Protein AF-A0A4R1R3T7-F1 (afdb_monomer)

Solvent-accessible surface area (backbone atoms only — not comparable to full-atom values): 6713 Å² total; per-residue (Å²): 104,64,42,63,56,59,53,48,50,37,44,77,70,65,76,40,54,72,67,56,51,52,30,54,52,48,42,52,50,51,37,44,76,71,74,40,83,74,26,38,88,67,32,43,65,47,55,54,49,53,54,51,51,51,49,28,68,74,74,66,57,84,78,83,69,80,55,69,66,59,54,50,52,46,70,69,38,93,48,33,67,58,26,52,52,52,49,53,53,38,66,74,67,35,85,72,78,73,53,76,58,53,42,53,56,50,42,50,38,42,31,52,38,64,72,72,106

Sequence (117 aa):
MDIMERINIMKDYDLIDQIIYNDLAAIIDVFKESGILLNEENAGIMITHIASAFIRNKTKEKIESLDREIIKDMQNDPMFDEACRIFCMIKSRIQNHFNEIEREFALVHICTVLNNM

Organism: NCBI:txid1469948

pLDDT: mean 95.37, std 4.3, range [66.19, 98.56]

Radius of gyration: 13.58 Å; Cα contacts (8 Å, |Δi|>4): 106; chains: 1; bounding box: 33×28×37 Å

Nearest PDB structures (foldseek):
  3nuf-assembly3_B  TM=6.982E-01  e=3.215E-01  Lacticaseibacillus paracasei ATCC 334
  3rio-assembly1_A  TM=6.510E-01  e=2.596E-01  Bacillus subtilis
  1h99-assembly1_A-2  TM=5.726E-01  e=6.442E-01  Bacillus subtilis
  4nwp-assembly1_A  TM=3.586E-01  e=3.967E+00  Pyrococcus horikoshii OT3

Foldseek 3Di:
DALLVVLVVCVVVVVADPQLSQLLVQLQVLCVVVVHHDHCVLCVVLSVLSRVQQVCVVVVDDDDADDPVLLVVLCPQPCLVVLVVSVVSSCVRGPGDGDPRSSSVNSSSSSSSVVVD

InterPro domains:
  IPR036634 PRD domain superfamily [SSF63520] (25-112)

Structure (mmCIF, N/CA/C/O backbone):
data_AF-A0A4R1R3T7-F1
#
_entry.id   AF-A0A4R1R3T7-F1
#
loop_
_atom_site.group_PDB
_atom_site.id
_atom_site.type_symbol
_atom_site.label_atom_id
_atom_site.label_alt_id
_atom_site.label_comp_id
_atom_site.label_asym_id
_atom_site.label_entity_id
_atom_site.label_seq_id
_atom_site.pdbx_PDB_ins_code
_atom_site.Cartn_x
_atom_site.Cartn_y
_atom_site.Cartn_z
_atom_site.occupancy
_atom_site.B_iso_or_equiv
_atom_site.auth_seq_id
_atom_site.auth_comp_id
_atom_site.auth_asym_id
_atom_site.auth_atom_id
_atom_site.pdbx_PDB_model_num
ATOM 1 N N . MET A 1 1 ? -16.440 3.396 -10.324 1.00 75.25 1 MET A N 1
ATOM 2 C CA . MET A 1 1 ? -15.512 2.712 -11.247 1.00 75.25 1 MET A CA 1
ATOM 3 C C . MET A 1 1 ? -14.812 1.619 -10.464 1.00 75.25 1 MET A C 1
ATOM 5 O O . MET A 1 1 ? -14.557 1.829 -9.277 1.00 75.25 1 MET A O 1
ATOM 9 N N . ASP A 1 2 ? -14.601 0.458 -11.078 1.00 89.00 2 ASP A N 1
ATOM 10 C CA . ASP A 1 2 ? -13.888 -0.648 -10.437 1.00 89.00 2 ASP A CA 1
ATOM 11 C C . ASP A 1 2 ? -12.421 -0.244 -10.234 1.00 89.00 2 ASP A C 1
ATOM 13 O O . ASP A 1 2 ? -11.774 0.247 -11.157 1.00 89.00 2 ASP A O 1
ATOM 17 N N . ILE A 1 3 ? -11.893 -0.436 -9.028 1.00 94.88 3 ILE A N 1
ATOM 18 C CA . ILE A 1 3 ? -10.496 -0.120 -8.720 1.00 94.88 3 ILE A CA 1
ATOM 19 C C . ILE A 1 3 ? -9.520 -0.993 -9.530 1.00 94.88 3 ILE A C 1
ATOM 21 O O . ILE A 1 3 ? -8.401 -0.567 -9.822 1.00 94.88 3 ILE A O 1
ATOM 25 N N . MET A 1 4 ? -9.948 -2.184 -9.967 1.00 96.50 4 MET A N 1
ATOM 26 C CA . MET A 1 4 ? -9.154 -3.034 -10.857 1.00 96.50 4 MET A CA 1
ATOM 27 C C . MET A 1 4 ? -8.928 -2.400 -12.229 1.00 96.50 4 MET A C 1
ATOM 29 O O . MET A 1 4 ? -7.889 -2.640 -12.838 1.00 96.50 4 MET A O 1
ATOM 33 N N . GLU A 1 5 ? -9.844 -1.554 -12.707 1.00 95.69 5 GLU A N 1
ATOM 34 C CA . GLU A 1 5 ? -9.684 -0.848 -13.982 1.00 95.69 5 GLU A CA 1
ATOM 35 C C . GLU A 1 5 ? -8.450 0.064 -13.952 1.00 95.69 5 GLU A C 1
ATOM 37 O O . GLU A 1 5 ? -7.632 0.035 -14.869 1.00 95.69 5 GLU A O 1
ATOM 42 N N . ARG A 1 6 ? -8.234 0.779 -12.841 1.00 94.94 6 ARG A N 1
ATOM 43 C CA . ARG A 1 6 ? -7.028 1.591 -12.615 1.00 94.94 6 ARG A CA 1
ATOM 44 C C . ARG A 1 6 ? -5.751 0.751 -12.647 1.00 94.94 6 ARG A C 1
ATOM 46 O O . ARG A 1 6 ? -4.760 1.168 -13.244 1.00 94.94 6 ARG A O 1
ATOM 53 N N . ILE A 1 7 ? -5.758 -0.417 -12.008 1.00 97.69 7 ILE A N 1
ATOM 54 C CA . ILE A 1 7 ? -4.588 -1.307 -11.974 1.00 97.69 7 ILE A CA 1
ATOM 55 C C . ILE A 1 7 ? -4.297 -1.872 -13.368 1.00 97.69 7 ILE A C 1
ATOM 57 O O . ILE A 1 7 ? -3.138 -1.889 -13.784 1.00 97.69 7 ILE A O 1
ATOM 61 N N . ASN A 1 8 ? -5.335 -2.270 -14.107 1.00 97.62 8 ASN A N 1
ATOM 62 C CA . ASN A 1 8 ? -5.206 -2.740 -15.484 1.00 97.62 8 ASN A CA 1
ATOM 63 C C . ASN A 1 8 ? -4.625 -1.642 -16.384 1.00 97.62 8 ASN A C 1
ATOM 65 O O . ASN A 1 8 ? -3.648 -1.899 -17.074 1.00 97.62 8 ASN A O 1
ATOM 69 N N . ILE A 1 9 ? -5.111 -0.399 -16.281 1.00 96.81 9 ILE A N 1
ATOM 70 C CA . ILE A 1 9 ? -4.540 0.746 -17.008 1.00 96.81 9 ILE A CA 1
ATOM 71 C C . ILE A 1 9 ? -3.049 0.906 -16.682 1.00 96.81 9 ILE A C 1
ATOM 7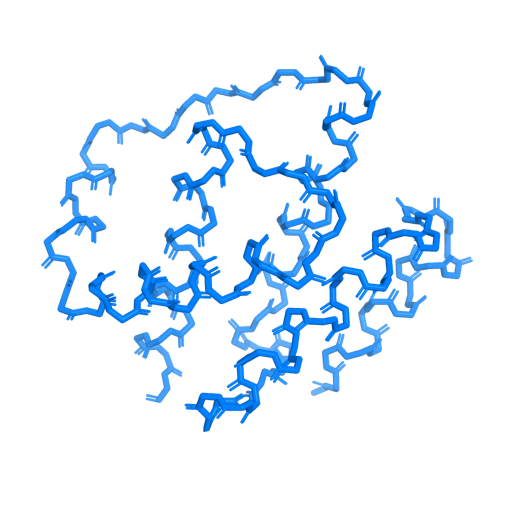3 O O . ILE A 1 9 ? -2.225 0.970 -17.589 1.00 96.81 9 ILE A O 1
ATOM 77 N N . MET A 1 10 ? -2.659 0.922 -15.402 1.00 97.12 10 MET A N 1
ATOM 78 C CA . MET A 1 10 ? -1.237 1.033 -15.044 1.00 97.12 10 MET A CA 1
ATOM 79 C C . MET A 1 10 ? -0.394 -0.098 -15.650 1.00 97.12 10 MET A C 1
ATOM 81 O O . MET A 1 10 ? 0.758 0.130 -16.020 1.00 97.12 10 MET A O 1
ATOM 85 N N . LYS A 1 11 ? -0.950 -1.310 -15.757 1.00 97.81 11 LYS A N 1
ATOM 86 C CA . LYS A 1 11 ? -0.263 -2.463 -16.341 1.00 97.81 11 LYS A CA 1
ATOM 87 C C . LYS A 1 11 ? -0.171 -2.392 -17.864 1.00 97.81 11 LYS A C 1
ATOM 89 O O . LYS A 1 11 ? 0.891 -2.700 -18.399 1.00 97.81 11 LYS A O 1
ATOM 94 N N . ASP A 1 12 ? -1.244 -1.981 -18.529 1.00 97.75 12 ASP A N 1
ATOM 95 C CA . ASP A 1 12 ? -1.347 -1.885 -19.989 1.00 97.75 12 ASP A CA 1
ATOM 96 C C . ASP A 1 12 ? -0.430 -0.797 -20.561 1.00 97.75 12 ASP A C 1
ATOM 98 O O . ASP A 1 12 ? 0.087 -0.934 -21.667 1.00 97.75 12 ASP A O 1
ATOM 102 N N . TYR A 1 13 ? -0.189 0.267 -19.790 1.00 97.12 13 TYR A N 1
ATOM 103 C CA . TYR A 1 13 ? 0.762 1.331 -20.128 1.00 97.12 13 TYR A CA 1
ATOM 104 C C . TYR A 1 13 ? 2.187 1.073 -19.605 1.00 97.12 13 TYR A C 1
ATOM 106 O O . TYR A 1 13 ? 3.003 1.994 -19.594 1.00 97.12 13 TYR A O 1
ATOM 114 N N . ASP A 1 14 ? 2.488 -0.148 -19.144 1.00 95.81 14 ASP A N 1
ATOM 115 C CA . ASP A 1 14 ? 3.792 -0.556 -18.598 1.00 95.81 14 ASP A CA 1
ATOM 116 C C . ASP A 1 14 ? 4.321 0.342 -17.457 1.00 95.81 14 ASP A C 1
ATOM 118 O O . ASP A 1 14 ? 5.522 0.394 -17.185 1.00 95.81 14 ASP A O 1
ATOM 122 N N . LEU A 1 15 ? 3.424 1.028 -16.734 1.00 96.19 15 LEU A N 1
ATOM 123 C CA . LEU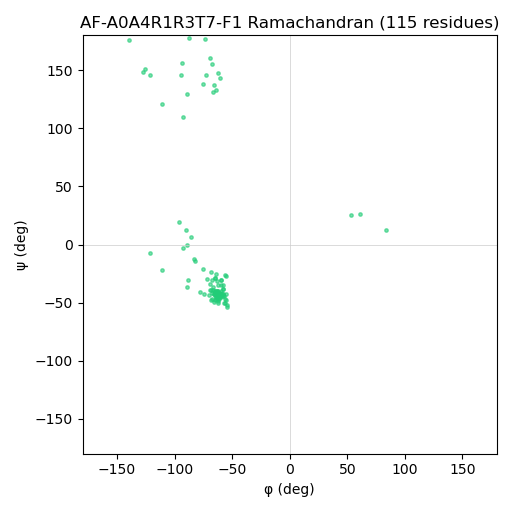 A 1 15 ? 3.780 1.818 -15.549 1.00 96.19 15 LEU A CA 1
ATOM 124 C C . LEU A 1 15 ? 4.133 0.912 -14.366 1.00 96.19 15 LEU A C 1
ATOM 126 O O . LEU A 1 15 ? 4.930 1.285 -13.506 1.00 96.19 15 LEU A O 1
ATOM 130 N N . ILE A 1 16 ? 3.537 -0.281 -14.323 1.00 97.69 16 ILE A N 1
ATOM 131 C CA . ILE A 1 16 ? 3.806 -1.311 -13.322 1.00 97.69 16 ILE A CA 1
ATOM 132 C C . ILE A 1 16 ? 4.131 -2.649 -13.988 1.00 97.69 16 ILE A C 1
ATOM 134 O O . ILE A 1 16 ? 3.610 -2.998 -15.050 1.00 97.69 16 ILE A O 1
ATOM 138 N N . ASP A 1 17 ? 4.976 -3.445 -13.337 1.00 97.25 17 ASP A N 1
ATOM 139 C CA . ASP A 1 17 ? 5.242 -4.815 -13.769 1.00 97.25 17 ASP A CA 1
ATOM 140 C C . ASP A 1 17 ? 4.250 -5.821 -13.166 1.00 97.25 17 ASP A C 1
ATOM 142 O O . ASP A 1 17 ? 3.369 -5.476 -12.377 1.00 97.25 17 ASP A O 1
ATOM 146 N N . GLN A 1 18 ? 4.391 -7.094 -13.547 1.00 97.75 18 GLN A N 1
ATOM 147 C CA . GLN A 1 18 ? 3.482 -8.147 -13.093 1.00 97.75 18 GLN A CA 1
ATOM 148 C C . GLN A 1 18 ? 3.525 -8.362 -11.573 1.00 97.75 18 GLN A C 1
ATOM 150 O O . GLN A 1 18 ? 2.514 -8.726 -10.981 1.00 97.75 18 GLN A O 1
ATOM 155 N N . ILE A 1 19 ? 4.676 -8.133 -10.934 1.00 97.94 19 ILE A N 1
ATOM 156 C CA . ILE A 1 19 ? 4.811 -8.288 -9.481 1.00 97.94 19 ILE A CA 1
ATOM 157 C C . ILE A 1 19 ? 3.989 -7.206 -8.778 1.00 97.94 19 ILE A C 1
ATOM 159 O O . ILE A 1 19 ? 3.200 -7.519 -7.894 1.00 97.94 19 ILE A O 1
ATOM 163 N N . ILE A 1 20 ? 4.123 -5.945 -9.202 1.00 98.06 20 ILE A N 1
ATOM 164 C CA . ILE A 1 20 ? 3.344 -4.839 -8.629 1.00 98.06 20 ILE A CA 1
ATOM 165 C C . ILE A 1 20 ? 1.850 -5.033 -8.905 1.00 98.06 20 ILE A C 1
ATOM 167 O O . ILE A 1 20 ? 1.046 -4.833 -8.002 1.00 98.06 20 ILE A O 1
ATOM 171 N N . TYR A 1 21 ? 1.471 -5.478 -10.107 1.00 98.50 21 TYR A N 1
ATOM 172 C CA . TYR A 1 21 ? 0.080 -5.814 -10.422 1.00 98.50 21 TYR A CA 1
ATOM 173 C C . TYR A 1 21 ? -0.508 -6.825 -9.428 1.00 98.50 21 TYR A C 1
ATOM 175 O O . TYR A 1 21 ? -1.559 -6.580 -8.837 1.00 98.50 21 TYR A O 1
ATOM 183 N N . ASN A 1 22 ? 0.196 -7.941 -9.212 1.00 98.56 22 ASN A N 1
ATOM 184 C CA . ASN A 1 22 ? -0.246 -8.999 -8.307 1.00 98.56 22 ASN A CA 1
ATOM 185 C C . ASN A 1 22 ? -0.336 -8.502 -6.856 1.00 98.56 22 ASN A C 1
ATOM 187 O O . ASN A 1 22 ? -1.293 -8.829 -6.159 1.00 98.56 22 ASN A O 1
ATOM 191 N N . ASP A 1 23 ? 0.624 -7.687 -6.415 1.00 98.56 23 ASP A N 1
ATOM 192 C CA . ASP A 1 23 ? 0.621 -7.121 -5.065 1.00 98.56 23 ASP A CA 1
ATOM 193 C C . ASP A 1 23 ? -0.559 -6.164 -4.844 1.00 98.56 23 ASP A C 1
ATOM 195 O O . ASP A 1 23 ? -1.198 -6.206 -3.794 1.00 98.56 23 ASP A O 1
ATOM 199 N N . LEU A 1 24 ? -0.890 -5.321 -5.830 1.00 98.38 24 LEU A N 1
ATOM 200 C CA . LEU A 1 24 ? -2.044 -4.419 -5.748 1.00 98.38 24 LEU A CA 1
ATOM 201 C C . LEU A 1 24 ? -3.373 -5.188 -5.746 1.00 98.38 24 LEU A C 1
ATOM 203 O O . LEU A 1 24 ? -4.274 -4.837 -4.984 1.00 98.38 24 LEU A O 1
ATOM 207 N N . ALA A 1 25 ? -3.485 -6.258 -6.536 1.00 98.31 25 ALA A N 1
ATOM 208 C CA . ALA A 1 25 ? -4.645 -7.148 -6.497 1.00 98.31 25 ALA A CA 1
ATOM 209 C C . ALA A 1 25 ? -4.786 -7.829 -5.121 1.00 98.31 25 ALA A C 1
ATOM 211 O O . ALA A 1 25 ? -5.867 -7.821 -4.534 1.00 98.31 25 ALA A O 1
ATOM 212 N N . ALA A 1 26 ? -3.681 -8.323 -4.551 1.00 98.50 26 ALA A N 1
ATOM 213 C CA . ALA A 1 26 ? -3.673 -8.916 -3.214 1.00 98.50 26 ALA A CA 1
ATOM 214 C C . ALA A 1 26 ? -4.071 -7.911 -2.119 1.00 98.50 26 ALA A C 1
ATOM 216 O O . ALA A 1 26 ? -4.737 -8.280 -1.152 1.00 98.50 26 ALA A O 1
ATOM 217 N N . ILE A 1 27 ? -3.703 -6.633 -2.266 1.00 98.31 27 ILE A N 1
ATOM 218 C CA . ILE A 1 27 ? -4.156 -5.568 -1.363 1.00 98.31 27 ILE A CA 1
ATOM 219 C C . ILE A 1 27 ? -5.679 -5.424 -1.422 1.00 98.31 27 ILE A C 1
ATOM 221 O O . ILE A 1 27 ? -6.316 -5.397 -0.371 1.00 98.31 27 ILE A O 1
ATOM 225 N N . ILE A 1 28 ? -6.273 -5.381 -2.618 1.00 98.00 28 ILE A N 1
ATOM 226 C CA . ILE A 1 28 ? -7.736 -5.307 -2.771 1.00 98.00 28 ILE A CA 1
ATOM 227 C C . ILE A 1 28 ? -8.416 -6.499 -2.089 1.00 98.00 28 ILE A C 1
ATOM 229 O O . ILE A 1 28 ? -9.396 -6.311 -1.365 1.00 98.00 28 ILE A O 1
ATOM 233 N N . ASP A 1 29 ? -7.869 -7.703 -2.255 1.00 98.19 29 ASP A N 1
ATOM 234 C CA . ASP A 1 29 ? -8.393 -8.904 -1.604 1.00 98.19 29 ASP A CA 1
ATOM 235 C C . ASP A 1 29 ? -8.320 -8.818 -0.073 1.00 98.19 29 ASP A C 1
ATOM 237 O O . ASP A 1 29 ? -9.284 -9.176 0.598 1.00 98.19 29 ASP A O 1
ATOM 241 N N . VAL A 1 30 ? -7.241 -8.277 0.504 1.00 98.31 30 VAL A N 1
ATOM 242 C CA . VAL A 1 30 ? -7.125 -8.078 1.963 1.00 98.31 30 VAL A CA 1
ATOM 243 C C . VAL A 1 30 ? -8.206 -7.136 2.504 1.00 98.31 30 VAL A C 1
ATOM 245 O O . VAL A 1 30 ? -8.790 -7.397 3.563 1.00 98.31 30 VAL A O 1
ATOM 248 N N . PHE A 1 31 ? -8.497 -6.047 1.792 1.00 97.56 31 PHE A N 1
ATOM 249 C CA . PHE A 1 31 ? -9.580 -5.139 2.177 1.00 97.56 31 PHE A CA 1
ATOM 250 C C . PHE A 1 31 ? -10.942 -5.825 2.071 1.00 97.56 31 PHE A C 1
ATOM 252 O O . PHE A 1 31 ? -11.744 -5.745 3.002 1.00 97.56 31 PHE A O 1
ATOM 259 N N . LYS A 1 32 ? -11.166 -6.591 1.001 1.00 96.75 32 LYS A N 1
ATOM 260 C CA . LYS A 1 32 ? -12.390 -7.373 0.817 1.00 96.75 32 LYS A CA 1
ATOM 261 C C . LYS A 1 32 ? -12.577 -8.433 1.908 1.00 96.75 32 LYS A C 1
ATOM 263 O O . LYS A 1 32 ? -13.682 -8.566 2.428 1.00 96.75 32 LYS A O 1
ATOM 268 N N . GLU A 1 33 ? -11.516 -9.147 2.294 1.00 96.81 33 GLU A N 1
ATOM 269 C CA . GLU A 1 33 ? -11.494 -10.086 3.432 1.00 96.81 33 GLU A CA 1
ATOM 270 C C . GLU A 1 33 ? -11.841 -9.379 4.756 1.00 96.81 33 GLU A C 1
ATOM 272 O O . GLU A 1 33 ? -12.452 -9.980 5.639 1.00 96.81 33 GLU A O 1
ATOM 277 N N . SER A 1 34 ? -11.503 -8.092 4.877 1.00 94.56 34 SER A N 1
ATOM 278 C CA . SER A 1 34 ? -11.837 -7.241 6.029 1.00 94.56 34 SER A CA 1
ATOM 279 C C . SER A 1 34 ? -13.225 -6.589 5.932 1.00 94.56 34 SER A C 1
ATOM 281 O O . SER A 1 34 ? -13.577 -5.782 6.786 1.00 94.56 34 SER A O 1
ATOM 283 N N . GLY A 1 35 ? -14.029 -6.935 4.919 1.00 95.25 35 GLY A N 1
ATOM 284 C CA . GLY A 1 35 ? -15.385 -6.409 4.727 1.00 95.25 35 GLY A CA 1
ATOM 285 C C . GLY A 1 35 ? -15.454 -5.054 4.017 1.00 95.25 35 GLY A C 1
ATOM 286 O O . GLY A 1 35 ? -16.516 -4.437 3.997 1.00 95.25 35 GLY A O 1
ATOM 287 N N . ILE A 1 36 ? -14.353 -4.598 3.418 1.00 95.12 36 ILE A N 1
ATOM 288 C CA . ILE A 1 36 ? -14.224 -3.273 2.808 1.00 95.12 36 ILE A CA 1
ATOM 289 C C . ILE A 1 36 ? -14.128 -3.424 1.293 1.00 95.12 36 ILE A C 1
ATOM 291 O O . ILE A 1 36 ? -13.214 -4.060 0.768 1.00 95.12 36 ILE A O 1
ATOM 295 N N . LEU A 1 37 ? -15.067 -2.815 0.569 1.00 94.88 37 LEU A N 1
ATOM 296 C CA . LEU A 1 37 ? -15.040 -2.790 -0.890 1.00 94.88 37 LEU A CA 1
ATOM 297 C C . LEU A 1 37 ? -14.318 -1.534 -1.375 1.00 94.88 37 LEU A C 1
ATOM 299 O O . LEU A 1 37 ? -14.827 -0.416 -1.269 1.00 94.88 37 LEU A O 1
ATOM 303 N N . LEU A 1 38 ? -13.125 -1.736 -1.928 1.00 96.06 38 LEU A N 1
ATOM 304 C CA . LEU A 1 38 ? -12.371 -0.664 -2.560 1.00 96.06 38 LEU A CA 1
ATOM 305 C C . LEU A 1 38 ? -12.968 -0.323 -3.924 1.00 96.06 38 LEU A C 1
ATOM 307 O O . LEU A 1 38 ? -13.317 -1.198 -4.716 1.00 96.06 38 LEU A O 1
ATOM 311 N N . ASN A 1 39 ? -13.050 0.968 -4.200 1.00 95.12 39 ASN A N 1
ATOM 312 C CA . ASN A 1 39 ? -13.445 1.515 -5.483 1.00 95.12 39 ASN A CA 1
ATOM 313 C C . ASN A 1 39 ? -12.555 2.722 -5.811 1.00 95.12 39 ASN A C 1
ATOM 315 O O . ASN A 1 39 ? -11.704 3.132 -5.022 1.00 95.12 39 ASN A O 1
ATOM 319 N N . GLU A 1 40 ? -12.737 3.287 -6.997 1.00 93.25 40 GLU A N 1
ATOM 320 C CA . GLU A 1 40 ? -11.940 4.436 -7.428 1.00 93.25 40 GLU A CA 1
ATOM 321 C C . GLU A 1 40 ? -12.033 5.650 -6.486 1.00 93.25 40 GLU A C 1
ATOM 323 O O . GLU A 1 40 ? -11.028 6.314 -6.248 1.00 93.25 40 GLU A O 1
ATOM 328 N N . GLU A 1 41 ? -13.215 5.928 -5.934 1.00 92.81 41 GLU A N 1
ATOM 329 C CA . GLU A 1 41 ? -13.479 7.114 -5.113 1.00 92.81 41 GLU A CA 1
ATOM 330 C C . GLU A 1 41 ? -12.773 7.040 -3.756 1.00 92.81 41 GLU A C 1
ATOM 332 O O . GLU A 1 41 ? -12.151 8.014 -3.337 1.00 92.81 41 GLU A O 1
ATOM 337 N N . ASN A 1 42 ? -12.811 5.881 -3.091 1.00 94.44 42 ASN A N 1
ATOM 338 C CA . ASN A 1 42 ? -12.201 5.730 -1.768 1.00 94.44 42 ASN A CA 1
ATOM 339 C C . ASN A 1 42 ? -10.719 5.326 -1.818 1.00 94.44 42 ASN A C 1
ATOM 341 O O . ASN A 1 42 ? -9.956 5.718 -0.938 1.00 94.44 42 ASN A O 1
ATOM 345 N N . ALA A 1 43 ? -10.285 4.580 -2.839 1.00 95.94 43 ALA A N 1
ATOM 346 C CA . ALA A 1 43 ? -8.983 3.913 -2.844 1.00 95.94 43 ALA A CA 1
ATOM 347 C C . ALA A 1 43 ? -8.063 4.307 -4.004 1.00 95.94 43 ALA A C 1
ATOM 349 O O . ALA A 1 43 ? -6.894 3.914 -3.997 1.00 95.94 43 ALA A O 1
ATOM 350 N N . GLY A 1 44 ? -8.532 5.084 -4.987 1.00 96.25 44 GLY A N 1
ATOM 351 C CA . GLY A 1 44 ? -7.746 5.426 -6.179 1.00 96.25 44 GLY A CA 1
ATOM 352 C C . GLY A 1 44 ? -6.392 6.066 -5.849 1.00 96.25 44 GLY A C 1
ATOM 353 O O . GLY A 1 44 ? -5.357 5.678 -6.405 1.00 96.25 44 GLY A O 1
ATOM 354 N N . ILE A 1 45 ? -6.375 6.989 -4.880 1.00 95.88 45 ILE A N 1
ATOM 355 C CA . ILE A 1 45 ? -5.146 7.647 -4.406 1.00 95.88 45 ILE A CA 1
ATOM 356 C C . ILE A 1 45 ? -4.237 6.644 -3.686 1.00 95.88 45 ILE A C 1
ATOM 358 O O . ILE A 1 45 ? -3.050 6.573 -4.002 1.00 95.88 45 ILE A O 1
ATOM 362 N N . MET A 1 46 ? -4.787 5.831 -2.778 1.00 97.56 46 MET A N 1
ATOM 363 C CA . MET A 1 46 ? -4.025 4.817 -2.040 1.00 97.56 46 MET A CA 1
ATOM 364 C C . MET A 1 46 ? -3.324 3.839 -2.991 1.00 97.56 46 MET A C 1
ATOM 366 O O . MET A 1 46 ? -2.121 3.619 -2.875 1.00 97.56 46 MET A O 1
ATOM 370 N N . ILE A 1 47 ? -4.056 3.278 -3.957 1.00 97.88 47 ILE A N 1
ATOM 371 C CA . ILE A 1 47 ? -3.518 2.311 -4.923 1.00 97.88 47 ILE A CA 1
ATOM 372 C C . ILE A 1 47 ? -2.417 2.944 -5.780 1.00 97.88 47 ILE A C 1
ATOM 374 O O . ILE A 1 47 ? -1.362 2.339 -5.973 1.00 97.88 47 ILE A O 1
ATOM 378 N N . THR A 1 48 ? -2.616 4.184 -6.233 1.00 97.06 48 THR A N 1
ATOM 379 C CA . THR A 1 48 ? -1.610 4.919 -7.016 1.00 97.06 48 THR A CA 1
ATOM 380 C C . THR A 1 48 ? -0.349 5.205 -6.192 1.00 97.06 48 THR A C 1
ATOM 382 O O . THR A 1 48 ? 0.771 5.064 -6.693 1.00 97.06 48 THR A O 1
ATOM 385 N N . HIS A 1 49 ? -0.507 5.561 -4.913 1.00 96.81 49 HIS A N 1
ATOM 386 C CA . HIS A 1 49 ? 0.619 5.794 -4.017 1.00 96.81 49 HIS A CA 1
ATOM 387 C C . HIS A 1 49 ? 1.416 4.509 -3.773 1.00 96.81 49 HIS A C 1
ATOM 389 O O . HIS A 1 49 ? 2.636 4.509 -3.915 1.00 96.81 49 HIS A O 1
ATOM 395 N N . ILE A 1 50 ? 0.742 3.398 -3.459 1.00 97.88 50 ILE A N 1
ATOM 396 C CA . ILE A 1 50 ? 1.402 2.110 -3.208 1.00 97.88 50 ILE A CA 1
ATOM 397 C C . ILE A 1 50 ? 2.136 1.610 -4.460 1.00 97.88 50 ILE A C 1
ATOM 399 O O . ILE A 1 50 ? 3.283 1.173 -4.358 1.00 97.88 50 ILE A O 1
ATOM 403 N N . ALA A 1 51 ? 1.528 1.728 -5.645 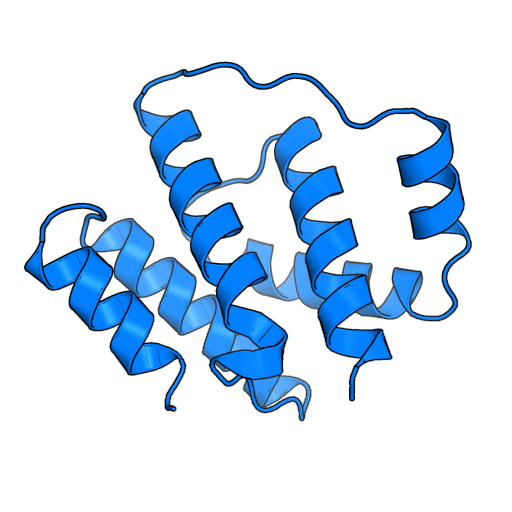1.00 97.62 51 ALA A N 1
ATOM 404 C CA . ALA A 1 51 ? 2.197 1.409 -6.906 1.00 97.62 51 ALA A CA 1
ATOM 405 C C . ALA A 1 51 ? 3.506 2.204 -7.052 1.00 97.62 51 ALA A C 1
ATOM 407 O O . ALA A 1 51 ? 4.566 1.636 -7.315 1.00 97.62 51 ALA A O 1
ATOM 408 N N . SER A 1 52 ? 3.439 3.513 -6.796 1.00 96.06 52 SER A N 1
ATOM 409 C CA . SER A 1 52 ? 4.591 4.416 -6.863 1.00 96.06 52 SER A CA 1
ATOM 410 C C . SER A 1 52 ? 5.664 4.069 -5.826 1.00 96.06 52 SER A C 1
ATOM 412 O O . SER A 1 52 ? 6.848 4.062 -6.154 1.00 96.06 52 SER A O 1
ATOM 414 N N . ALA A 1 53 ? 5.272 3.712 -4.601 1.00 96.38 53 ALA A N 1
ATOM 415 C CA . ALA A 1 53 ? 6.182 3.247 -3.556 1.00 96.38 53 ALA A CA 1
ATOM 416 C C . ALA A 1 53 ? 6.967 2.003 -4.002 1.00 96.38 53 ALA A C 1
ATOM 418 O O . ALA A 1 53 ? 8.188 1.925 -3.845 1.00 96.38 53 ALA A O 1
ATOM 419 N N . PHE A 1 54 ? 6.288 1.037 -4.623 1.00 97.00 54 PHE A N 1
ATOM 420 C CA . PHE A 1 54 ? 6.936 -0.177 -5.117 1.00 97.00 54 PHE A CA 1
ATOM 421 C C . PHE A 1 54 ? 7.854 0.082 -6.314 1.00 97.00 54 PHE A C 1
ATOM 423 O O . PHE A 1 54 ? 8.908 -0.548 -6.414 1.00 97.00 54 PHE A O 1
ATOM 430 N N . ILE A 1 55 ? 7.510 1.033 -7.188 1.00 95.69 55 ILE A N 1
ATOM 431 C CA . ILE A 1 55 ? 8.408 1.493 -8.256 1.00 95.69 55 ILE A CA 1
ATOM 432 C C . ILE A 1 55 ? 9.669 2.117 -7.645 1.00 95.69 55 ILE A C 1
ATOM 434 O O . ILE A 1 55 ? 10.776 1.704 -7.998 1.00 95.69 55 ILE A O 1
ATOM 438 N N . ARG A 1 56 ? 9.524 3.027 -6.671 1.00 94.19 56 ARG A N 1
ATOM 439 C CA . ARG A 1 56 ? 10.657 3.683 -5.994 1.00 94.19 56 ARG A CA 1
ATOM 440 C C . ARG A 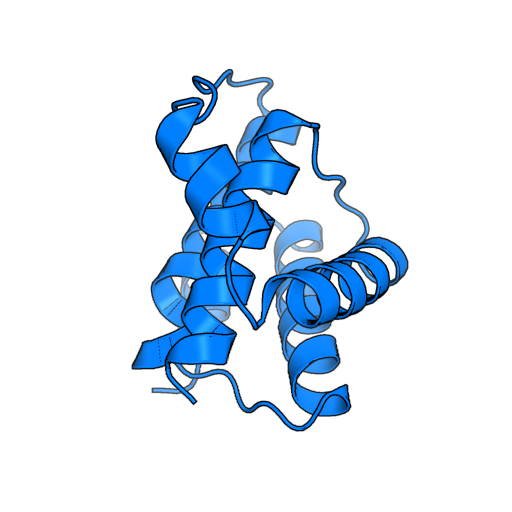1 56 ? 11.610 2.693 -5.339 1.00 94.19 56 ARG A C 1
ATOM 442 O O . ARG A 1 56 ? 12.824 2.853 -5.434 1.00 94.19 56 ARG A O 1
ATOM 449 N N . ASN A 1 57 ? 11.094 1.620 -4.741 1.00 88.00 57 ASN A N 1
ATOM 450 C CA . ASN A 1 57 ? 11.942 0.566 -4.177 1.00 88.00 57 ASN A CA 1
ATOM 451 C C . ASN A 1 57 ? 12.845 -0.098 -5.228 1.00 88.00 57 ASN A C 1
ATOM 453 O O . ASN A 1 57 ? 13.980 -0.470 -4.923 1.00 88.00 57 ASN A O 1
ATOM 457 N N . LYS A 1 58 ? 12.363 -0.239 -6.468 1.00 88.06 58 LYS A N 1
ATOM 458 C CA . LYS A 1 58 ? 13.130 -0.816 -7.582 1.00 88.06 58 LYS A CA 1
ATOM 459 C C . LYS A 1 58 ? 14.125 0.182 -8.162 1.00 88.06 58 LYS A C 1
ATOM 461 O O . LYS A 1 58 ? 15.258 -0.194 -8.458 1.00 88.06 58 LYS A O 1
ATOM 466 N N . THR A 1 59 ? 13.725 1.444 -8.298 1.00 91.81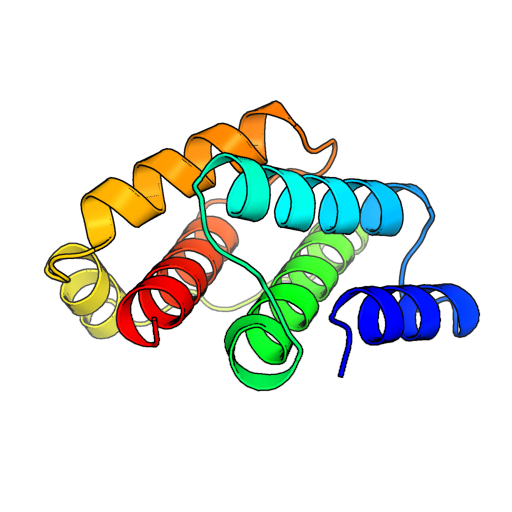 59 THR A N 1
ATOM 467 C CA . THR A 1 59 ? 14.563 2.512 -8.868 1.00 91.81 59 THR A CA 1
ATOM 468 C C . THR A 1 59 ? 15.531 3.130 -7.856 1.00 91.81 59 THR A C 1
ATOM 470 O O . THR A 1 59 ? 16.476 3.808 -8.251 1.00 91.81 59 THR A O 1
ATOM 473 N N . LYS A 1 60 ? 15.352 2.848 -6.558 1.00 88.75 60 LYS A N 1
ATOM 474 C CA . LYS A 1 60 ? 16.072 3.460 -5.424 1.00 88.75 60 LYS A CA 1
ATOM 475 C C . LYS A 1 60 ? 15.873 4.974 -5.326 1.00 88.75 60 LYS A C 1
ATOM 477 O O . LYS A 1 60 ? 16.725 5.685 -4.785 1.00 88.75 60 LYS A O 1
ATOM 482 N N . GLU A 1 61 ? 14.752 5.460 -5.841 1.00 90.31 61 GLU A N 1
ATOM 483 C CA . GLU A 1 61 ? 14.329 6.843 -5.667 1.00 90.31 61 GLU A CA 1
ATOM 484 C C . GLU A 1 61 ? 14.022 7.118 -4.195 1.00 90.31 61 GLU A C 1
ATOM 486 O O . GLU A 1 61 ? 13.412 6.306 -3.497 1.00 90.31 61 GLU A O 1
ATOM 491 N N . LYS A 1 62 ? 14.476 8.275 -3.715 1.00 89.06 62 LYS A N 1
ATOM 492 C CA . LYS A 1 62 ? 14.225 8.725 -2.348 1.00 89.06 62 LYS A CA 1
ATOM 493 C C . LYS A 1 62 ? 13.004 9.629 -2.323 1.00 89.06 62 LYS A C 1
ATOM 495 O O . LYS A 1 62 ? 12.800 10.414 -3.244 1.00 89.06 62 LYS 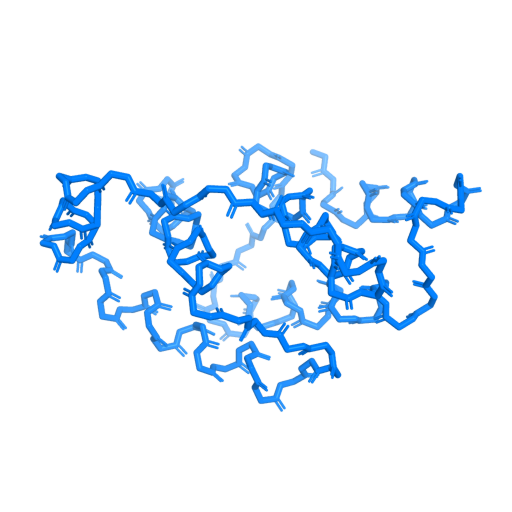A O 1
ATOM 500 N N . ILE A 1 63 ? 12.261 9.550 -1.230 1.00 92.12 63 ILE A N 1
ATOM 501 C CA . ILE A 1 63 ? 11.170 10.461 -0.906 1.00 92.12 63 ILE A CA 1
ATOM 502 C C . ILE A 1 63 ? 11.412 11.054 0.481 1.00 92.12 63 ILE A C 1
ATOM 504 O O . ILE A 1 63 ? 12.087 10.445 1.317 1.00 92.12 63 ILE A O 1
ATOM 508 N N . GLU A 1 64 ? 10.909 12.263 0.693 1.00 92.94 64 GLU A N 1
ATOM 509 C CA . GLU A 1 64 ? 10.931 12.917 1.996 1.00 92.94 64 GLU A CA 1
ATOM 510 C C . GLU A 1 64 ? 9.928 12.254 2.945 1.00 92.94 64 GLU A C 1
ATOM 512 O O . GLU A 1 64 ? 8.877 11.762 2.529 1.00 92.94 64 GLU A O 1
ATOM 517 N N . SER A 1 65 ? 10.281 12.206 4.228 1.00 93.44 65 SER A N 1
ATOM 518 C CA . SER A 1 65 ? 9.393 11.710 5.278 1.00 93.44 65 SER A CA 1
ATOM 519 C C . SER A 1 65 ? 8.205 12.645 5.483 1.00 93.44 65 SER A C 1
ATOM 521 O O . SER A 1 65 ? 8.303 13.845 5.232 1.00 93.44 65 SER A O 1
ATOM 523 N N . LEU A 1 66 ? 7.107 12.097 6.003 1.00 93.44 66 LEU A N 1
ATOM 524 C CA . LEU A 1 66 ? 5.992 12.907 6.476 1.00 93.44 66 LEU A CA 1
ATOM 525 C C . LEU A 1 66 ? 6.427 13.816 7.630 1.00 93.44 66 LEU A C 1
ATOM 527 O O . LEU A 1 66 ? 7.263 13.450 8.464 1.00 93.44 66 LEU A O 1
ATOM 531 N N . ASP A 1 67 ? 5.804 14.990 7.709 1.00 95.56 67 ASP A N 1
ATOM 532 C CA . ASP A 1 67 ? 5.965 15.866 8.860 1.00 95.56 67 ASP A CA 1
ATOM 533 C C . ASP A 1 67 ? 5.487 15.166 10.137 1.00 95.56 67 ASP A C 1
ATOM 535 O O . ASP A 1 67 ? 4.488 14.441 10.156 1.00 95.56 67 ASP A O 1
ATOM 539 N N . ARG A 1 68 ? 6.187 15.417 11.249 1.00 93.88 68 ARG A N 1
ATOM 540 C CA . ARG A 1 68 ? 5.893 14.747 12.529 1.00 93.88 68 ARG A CA 1
ATOM 541 C C . ARG A 1 68 ? 4.474 15.000 13.028 1.00 93.88 68 ARG A C 1
ATOM 543 O O . ARG A 1 68 ? 3.932 14.154 13.731 1.00 93.88 68 ARG A O 1
ATOM 550 N N . GLU A 1 69 ? 3.900 16.156 12.705 1.00 95.88 69 GLU A N 1
ATOM 551 C CA . GLU A 1 69 ? 2.519 16.488 13.066 1.00 95.88 69 GLU A CA 1
ATOM 552 C C . GLU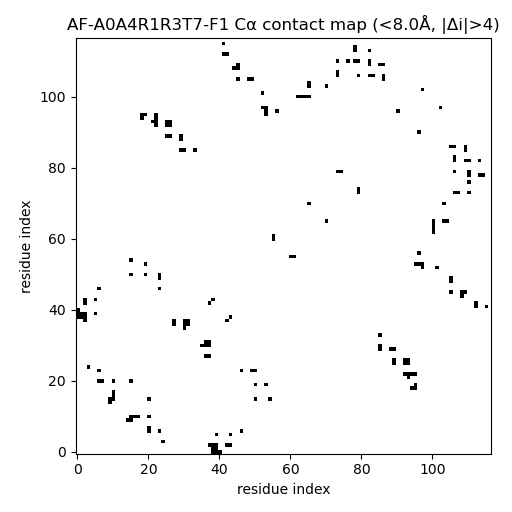 A 1 69 ? 1.532 15.558 12.354 1.00 95.88 69 GLU A C 1
ATOM 554 O O . GLU A 1 69 ? 0.680 14.978 13.015 1.00 95.88 69 GLU A O 1
ATOM 559 N N . ILE A 1 70 ? 1.742 15.282 11.062 1.00 94.81 70 ILE A N 1
ATOM 560 C CA . ILE A 1 70 ? 0.914 14.345 10.285 1.00 94.81 70 ILE A CA 1
ATOM 561 C C . ILE A 1 70 ? 1.009 12.929 10.864 1.00 94.81 70 ILE A C 1
ATOM 563 O O . ILE A 1 70 ? -0.004 12.256 11.039 1.00 94.81 70 ILE A O 1
ATOM 567 N N . ILE A 1 71 ? 2.222 12.478 11.203 1.00 94.31 71 ILE A N 1
ATOM 568 C CA . ILE A 1 71 ? 2.432 11.155 11.812 1.00 94.31 71 ILE A CA 1
ATOM 569 C C . ILE A 1 71 ? 1.700 11.062 13.154 1.00 94.31 71 ILE A C 1
ATOM 571 O O . ILE A 1 71 ? 1.062 10.052 13.448 1.00 94.31 71 ILE A O 1
ATOM 575 N N . LYS A 1 72 ? 1.783 12.115 13.973 1.00 96.06 72 LYS A N 1
ATOM 576 C CA . LYS A 1 72 ? 1.117 12.169 15.273 1.00 96.06 72 LYS A CA 1
ATOM 577 C C . LYS A 1 72 ? -0.404 12.167 15.124 1.00 96.06 72 LYS A C 1
ATOM 579 O O . LYS A 1 72 ? -1.070 11.464 15.878 1.00 96.06 72 LYS A O 1
ATOM 584 N N . ASP A 1 73 ? -0.946 12.922 14.179 1.00 95.50 73 ASP A N 1
ATOM 585 C CA . ASP A 1 73 ? -2.386 12.962 13.924 1.00 95.50 73 ASP A CA 1
ATOM 586 C C . ASP A 1 73 ? -2.891 11.595 13.455 1.00 95.50 73 ASP A C 1
ATOM 588 O O . ASP A 1 73 ? -3.847 11.074 14.022 1.00 95.50 73 ASP A O 1
ATOM 592 N N . MET A 1 74 ? -2.172 10.951 12.529 1.00 95.38 74 MET A N 1
ATOM 593 C CA . MET A 1 74 ? -2.450 9.578 12.099 1.00 95.38 74 MET A CA 1
ATOM 594 C C . MET A 1 74 ? -2.437 8.589 13.274 1.00 95.38 74 MET A C 1
ATOM 596 O O . MET A 1 74 ? -3.315 7.741 13.358 1.00 95.38 74 MET A O 1
ATOM 600 N N . GLN A 1 75 ? -1.462 8.678 14.184 1.00 95.56 75 GLN A N 1
ATOM 601 C CA . GLN A 1 75 ? -1.362 7.780 15.345 1.00 95.56 75 GLN A CA 1
ATOM 602 C C . GLN A 1 75 ? -2.478 7.982 16.380 1.00 95.56 75 GLN A C 1
ATOM 604 O O . GLN A 1 75 ? -2.751 7.071 17.158 1.00 95.56 75 GLN A O 1
ATOM 609 N N . ASN A 1 76 ? -3.099 9.163 16.413 1.00 97.00 76 ASN A N 1
ATOM 610 C CA . ASN A 1 76 ? -4.234 9.460 17.290 1.00 97.00 76 ASN A CA 1
ATOM 611 C C . ASN A 1 76 ? -5.590 9.200 16.616 1.00 97.00 76 ASN A C 1
ATOM 613 O O . ASN A 1 76 ? -6.628 9.379 17.256 1.00 97.00 76 ASN A O 1
ATOM 617 N N . ASP A 1 77 ? -5.594 8.812 15.340 1.00 96.62 77 ASP A N 1
ATOM 618 C CA . ASP A 1 77 ? -6.808 8.493 14.603 1.00 96.62 77 ASP A CA 1
ATOM 619 C C . ASP A 1 77 ? -7.497 7.257 15.219 1.00 96.62 77 ASP A C 1
ATOM 621 O O . ASP A 1 77 ? -6.829 6.246 15.466 1.00 96.62 77 ASP A O 1
ATOM 625 N N . PRO A 1 78 ? -8.823 7.281 15.457 1.00 96.75 78 PRO A N 1
ATOM 626 C CA . PRO A 1 78 ? -9.547 6.133 16.003 1.00 96.75 78 PRO A CA 1
ATOM 627 C C . PRO A 1 78 ? -9.395 4.844 15.183 1.00 96.75 78 PRO A C 1
ATOM 629 O O . PRO A 1 78 ? -9.530 3.752 15.733 1.00 96.75 78 PRO A O 1
ATOM 632 N N . MET A 1 79 ? -9.131 4.956 13.879 1.00 96.75 79 MET A N 1
ATOM 633 C CA . MET A 1 79 ? -8.948 3.831 12.964 1.00 96.75 79 MET A CA 1
ATOM 634 C C . MET A 1 79 ? -7.492 3.356 12.877 1.00 96.75 79 MET A C 1
ATOM 636 O O . MET A 1 79 ? -7.218 2.390 12.166 1.00 96.75 79 MET A O 1
ATOM 640 N N . PHE A 1 80 ? -6.546 3.980 13.590 1.00 97.81 80 PHE A N 1
ATOM 641 C CA . PHE A 1 80 ? -5.118 3.677 13.460 1.00 97.81 80 PHE A CA 1
ATOM 642 C C . PHE A 1 80 ? -4.762 2.219 13.784 1.00 97.81 80 PHE A C 1
ATOM 644 O O . PHE A 1 80 ? -3.982 1.590 13.061 1.00 97.81 80 PHE A O 1
ATOM 651 N N . ASP A 1 81 ? -5.357 1.652 14.836 1.00 97.81 81 ASP A N 1
ATOM 652 C CA . ASP A 1 81 ? -5.124 0.253 15.217 1.00 97.81 81 ASP A CA 1
ATOM 653 C C . ASP A 1 81 ? -5.625 -0.715 14.134 1.00 97.81 81 ASP A C 1
ATOM 655 O O . ASP A 1 81 ? -4.943 -1.682 13.777 1.00 97.81 81 ASP A O 1
ATOM 659 N N . GLU A 1 82 ? -6.785 -0.419 13.550 1.00 97.69 82 GLU A N 1
ATOM 660 C CA . GLU A 1 82 ? -7.358 -1.200 12.455 1.00 97.69 82 GLU A CA 1
ATOM 661 C C . GLU A 1 82 ? -6.535 -1.047 11.167 1.00 97.69 82 GLU A C 1
ATOM 663 O O . GLU A 1 82 ? -6.249 -2.033 10.482 1.00 97.69 82 GLU A O 1
ATOM 668 N N . ALA A 1 83 ? -6.044 0.161 10.883 1.00 98.12 83 ALA A N 1
ATOM 669 C CA . ALA A 1 83 ? -5.128 0.413 9.780 1.00 98.12 83 ALA A CA 1
ATOM 670 C C . ALA A 1 83 ? -3.829 -0.390 9.935 1.00 98.12 83 ALA A C 1
ATOM 672 O O . ALA A 1 83 ? -3.359 -1.006 8.975 1.00 98.12 83 ALA A O 1
ATOM 673 N N . CYS A 1 84 ? -3.276 -0.460 11.149 1.00 98.19 84 CYS A N 1
ATOM 674 C CA . CYS A 1 84 ? -2.114 -1.291 11.452 1.00 98.19 84 CYS A CA 1
ATOM 675 C C . CYS A 1 84 ? -2.404 -2.784 11.248 1.00 98.19 84 CYS A C 1
ATOM 677 O O . CYS A 1 84 ? -1.550 -3.499 10.710 1.00 98.19 84 CYS A O 1
ATOM 679 N N . ARG A 1 85 ? -3.595 -3.262 11.629 1.00 98.38 85 ARG A N 1
ATOM 680 C CA . ARG A 1 85 ? -4.026 -4.653 11.416 1.00 98.38 85 ARG A CA 1
ATOM 681 C C . ARG A 1 85 ? -4.089 -4.991 9.925 1.00 98.38 85 ARG A C 1
ATOM 683 O O . ARG A 1 85 ? -3.474 -5.973 9.500 1.00 98.38 85 ARG A O 1
ATOM 690 N N . ILE A 1 86 ? -4.761 -4.159 9.129 1.00 98.25 86 ILE A N 1
ATOM 691 C CA . ILE A 1 86 ? -4.863 -4.316 7.670 1.00 98.25 86 ILE A CA 1
ATOM 692 C C . ILE A 1 86 ? -3.478 -4.240 7.024 1.00 98.25 86 ILE A C 1
ATOM 694 O O . ILE A 1 86 ? -3.124 -5.097 6.215 1.00 98.25 86 ILE A O 1
ATOM 698 N N . PHE A 1 87 ? -2.643 -3.280 7.425 1.00 98.38 87 PHE A N 1
ATOM 699 C CA . PHE A 1 87 ? -1.279 -3.154 6.914 1.00 98.38 87 PHE A CA 1
ATOM 700 C C . PHE A 1 87 ? -0.434 -4.408 7.187 1.00 98.38 87 PHE A C 1
ATOM 702 O O . PHE A 1 87 ? 0.320 -4.857 6.320 1.00 98.38 87 PHE A O 1
ATOM 709 N N . CYS A 1 88 ? -0.574 -5.0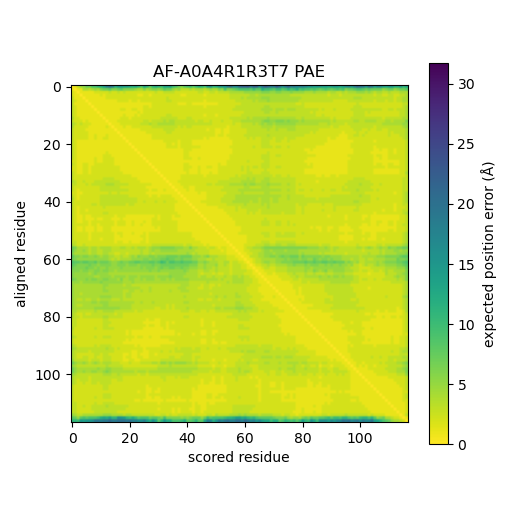20 8.367 1.00 98.06 88 CYS A N 1
ATOM 710 C CA . CYS A 1 88 ? 0.089 -6.288 8.676 1.00 98.06 88 CYS A CA 1
ATOM 711 C C . CYS A 1 88 ? -0.383 -7.424 7.757 1.00 98.06 88 CYS A C 1
ATOM 713 O O . CYS A 1 88 ? 0.448 -8.192 7.267 1.00 98.06 88 CYS A O 1
ATOM 715 N N . MET A 1 89 ? -1.689 -7.509 7.481 1.00 98.25 89 MET A N 1
ATOM 716 C CA . MET A 1 89 ? -2.235 -8.481 6.530 1.00 98.25 89 MET A CA 1
ATOM 717 C C . MET A 1 89 ? -1.675 -8.254 5.125 1.00 98.25 89 MET A C 1
ATOM 719 O O . MET A 1 89 ? -1.178 -9.204 4.521 1.00 98.25 89 MET A O 1
ATOM 723 N N . ILE A 1 90 ? -1.650 -7.005 4.647 1.00 98.31 90 ILE A N 1
ATOM 724 C CA . ILE A 1 90 ? -1.051 -6.628 3.359 1.00 98.31 90 ILE A CA 1
ATOM 725 C C . ILE A 1 90 ? 0.399 -7.112 3.286 1.00 98.31 90 ILE A C 1
ATOM 727 O O . ILE A 1 90 ? 0.738 -7.870 2.380 1.00 98.31 90 ILE A O 1
ATOM 731 N N . LYS A 1 91 ? 1.241 -6.759 4.269 1.00 97.38 91 LYS A N 1
ATOM 732 C CA . LYS A 1 91 ? 2.660 -7.165 4.303 1.00 97.38 91 LYS A CA 1
ATOM 733 C C . LYS A 1 91 ? 2.875 -8.676 4.226 1.00 97.38 91 LYS A C 1
ATOM 735 O O . LYS A 1 91 ? 3.939 -9.098 3.791 1.00 97.38 91 LYS A O 1
ATOM 740 N N . SER A 1 92 ? 1.912 -9.478 4.677 1.00 97.00 92 SER A N 1
ATOM 741 C CA . SER A 1 92 ? 1.997 -10.942 4.625 1.00 97.00 92 SER A CA 1
ATOM 742 C C . SER A 1 92 ? 1.616 -11.546 3.267 1.00 97.00 92 SER A C 1
ATOM 744 O O . SER A 1 92 ? 1.874 -12.726 3.043 1.00 97.00 92 SER A O 1
ATOM 746 N N . ARG A 1 93 ? 0.988 -10.766 2.376 1.00 97.25 93 ARG A N 1
ATOM 747 C CA . ARG A 1 93 ? 0.446 -11.236 1.090 1.00 97.25 93 ARG A CA 1
ATOM 748 C C . ARG A 1 93 ? 1.209 -10.714 -0.127 1.00 97.25 93 ARG A C 1
ATOM 750 O O . ARG A 1 93 ? 1.124 -11.334 -1.181 1.00 97.25 93 ARG A O 1
ATOM 757 N N . ILE A 1 94 ? 1.933 -9.606 0.013 1.00 97.81 94 ILE A N 1
ATOM 758 C CA . ILE A 1 94 ? 2.668 -8.970 -1.088 1.00 97.81 94 ILE A CA 1
ATOM 759 C C . ILE A 1 94 ? 4.128 -9.432 -1.164 1.00 97.81 94 ILE A C 1
ATOM 761 O O . ILE A 1 94 ? 4.723 -9.840 -0.166 1.00 97.81 94 ILE A O 1
ATOM 765 N N . GLN A 1 95 ? 4.722 -9.321 -2.349 1.00 97.31 95 GLN A N 1
ATOM 766 C CA . GLN A 1 95 ? 6.138 -9.588 -2.588 1.00 97.31 95 GLN A CA 1
ATOM 767 C C . GLN A 1 95 ? 7.014 -8.341 -2.390 1.00 97.31 95 GLN A C 1
ATOM 769 O O . GLN A 1 95 ? 8.148 -8.448 -1.912 1.00 97.31 95 GLN A O 1
ATOM 774 N N . ASN A 1 96 ? 6.527 -7.154 -2.762 1.00 96.56 96 ASN A N 1
ATOM 775 C CA . ASN A 1 96 ? 7.219 -5.899 -2.479 1.00 96.56 96 ASN A CA 1
ATOM 776 C C . ASN A 1 96 ? 7.202 -5.583 -0.975 1.00 96.56 96 ASN A C 1
ATOM 778 O O . ASN A 1 96 ? 6.404 -6.101 -0.202 1.00 96.56 96 ASN A O 1
ATOM 782 N N . HIS A 1 97 ? 8.107 -4.710 -0.541 1.00 93.50 97 HIS A N 1
ATOM 783 C CA . HIS A 1 97 ? 8.228 -4.314 0.859 1.00 93.50 97 HIS A CA 1
ATOM 784 C C . HIS A 1 97 ? 8.043 -2.810 1.009 1.00 93.50 97 HIS A C 1
ATOM 786 O O . HIS A 1 97 ? 8.466 -2.034 0.163 1.00 93.50 97 HIS A O 1
ATOM 792 N N . PHE A 1 98 ? 7.457 -2.382 2.118 1.00 93.38 98 PHE A N 1
ATOM 793 C CA . PHE A 1 98 ? 7.455 -0.975 2.501 1.00 93.38 98 PHE A CA 1
ATOM 794 C C . PHE A 1 98 ? 8.702 -0.688 3.337 1.00 93.38 98 PHE A C 1
ATOM 796 O O . PHE A 1 98 ? 8.975 -1.409 4.304 1.00 93.38 98 PHE A O 1
ATOM 803 N N . ASN A 1 99 ? 9.449 0.355 2.975 1.00 90.75 99 ASN A N 1
ATOM 804 C CA . ASN A 1 99 ? 10.425 0.943 3.890 1.00 90.75 99 ASN A CA 1
ATOM 805 C C . ASN A 1 99 ? 9.695 1.747 4.989 1.00 90.75 99 ASN A C 1
ATOM 807 O O . ASN A 1 99 ? 8.467 1.832 4.989 1.00 90.75 99 ASN A O 1
ATOM 811 N N . GLU A 1 100 ? 10.435 2.296 5.951 1.00 89.69 100 GLU A N 1
ATOM 812 C CA . GLU A 1 100 ? 9.839 3.012 7.088 1.00 89.69 100 GLU A CA 1
ATOM 813 C C . GLU A 1 100 ? 9.008 4.226 6.654 1.00 89.69 100 GLU A C 1
ATOM 815 O O . GLU A 1 100 ? 7.881 4.376 7.113 1.00 89.69 100 GLU A O 1
ATOM 820 N N . ILE A 1 101 ? 9.507 5.012 5.698 1.00 93.44 101 ILE A N 1
ATOM 821 C CA . ILE A 1 101 ? 8.813 6.195 5.178 1.00 93.44 101 ILE A CA 1
ATOM 822 C C . ILE A 1 101 ? 7.534 5.781 4.440 1.00 93.44 101 ILE A C 1
ATOM 824 O O . ILE A 1 101 ? 6.446 6.273 4.718 1.00 93.44 101 ILE A O 1
ATOM 828 N N . GLU A 1 102 ? 7.640 4.814 3.529 1.00 95.06 102 GLU A N 1
ATOM 829 C CA . GLU A 1 102 ? 6.498 4.336 2.738 1.00 95.06 102 GLU A CA 1
ATOM 830 C C . GLU A 1 102 ? 5.434 3.653 3.603 1.00 95.06 102 GLU A C 1
ATOM 832 O O . GLU A 1 102 ? 4.250 3.675 3.269 1.00 95.06 102 GLU A O 1
ATOM 837 N N . ARG A 1 103 ? 5.837 3.053 4.730 1.00 95.56 103 ARG A N 1
ATOM 838 C CA . ARG A 1 103 ? 4.907 2.512 5.723 1.00 95.56 103 ARG A CA 1
ATOM 839 C C . ARG A 1 103 ? 4.040 3.617 6.320 1.00 95.56 103 ARG A C 1
ATOM 841 O O . ARG A 1 103 ? 2.845 3.394 6.480 1.00 95.56 103 ARG A O 1
ATOM 848 N N . GLU A 1 104 ? 4.617 4.763 6.671 1.00 96.31 104 GLU A N 1
ATOM 849 C CA . GLU A 1 104 ? 3.857 5.880 7.245 1.00 96.31 104 GLU A CA 1
ATOM 850 C C . GLU A 1 104 ? 2.839 6.415 6.234 1.00 96.31 104 GLU A C 1
ATOM 852 O O . GLU A 1 104 ? 1.656 6.510 6.554 1.00 96.31 104 GLU A O 1
ATOM 857 N N . PHE A 1 105 ? 3.252 6.639 4.983 1.00 96.88 105 PHE A N 1
ATOM 858 C CA . PHE A 1 105 ? 2.326 7.031 3.916 1.00 96.88 105 PHE A CA 1
ATOM 859 C C . PHE A 1 105 ? 1.219 5.998 3.672 1.00 96.88 105 PHE A C 1
ATOM 861 O O . PHE A 1 105 ? 0.051 6.359 3.516 1.00 96.88 105 PHE A O 1
ATOM 868 N N . ALA A 1 106 ? 1.559 4.705 3.653 1.00 97.19 106 ALA A N 1
ATOM 869 C CA . ALA A 1 106 ? 0.567 3.648 3.492 1.00 97.19 106 ALA A CA 1
ATOM 870 C C . ALA A 1 106 ? -0.465 3.673 4.629 1.00 97.19 106 ALA A C 1
ATOM 872 O O . ALA A 1 106 ? -1.659 3.585 4.358 1.00 97.19 106 ALA A O 1
ATOM 873 N N . LEU A 1 107 ? -0.032 3.843 5.882 1.00 98.00 107 LEU A N 1
ATOM 874 C CA . LEU A 1 107 ? -0.934 3.921 7.033 1.00 98.00 107 LEU A CA 1
ATOM 875 C C . LEU A 1 107 ? -1.848 5.153 6.973 1.00 98.00 107 LEU A C 1
ATOM 877 O O . LEU A 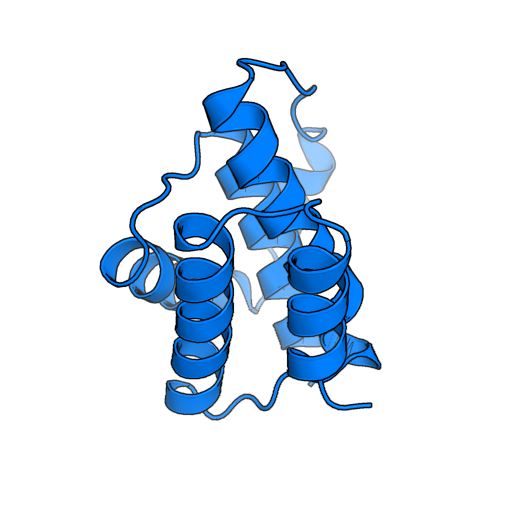1 107 ? -3.041 5.001 7.217 1.00 98.00 107 LEU A O 1
ATOM 881 N N . VAL A 1 108 ? -1.348 6.323 6.555 1.00 97.00 108 VAL A N 1
ATOM 882 C CA . VAL A 1 108 ? -2.190 7.518 6.331 1.00 97.00 108 VAL A CA 1
ATOM 883 C C . VAL A 1 108 ? -3.308 7.218 5.331 1.00 97.00 108 VAL A C 1
ATOM 885 O O . VAL A 1 108 ? -4.476 7.535 5.572 1.00 97.00 108 VAL A O 1
ATOM 888 N N . HIS A 1 109 ? -2.974 6.575 4.212 1.00 97.31 109 HIS A N 1
ATOM 889 C CA . HIS A 1 109 ? -3.966 6.231 3.199 1.00 97.31 109 HIS A CA 1
ATOM 890 C C . HIS A 1 109 ? -4.958 5.168 3.673 1.00 97.31 109 HIS A C 1
ATOM 892 O O . HIS A 1 109 ? -6.148 5.302 3.397 1.00 97.31 109 HIS A O 1
ATOM 898 N N . ILE A 1 110 ? -4.508 4.155 4.416 1.00 97.81 110 ILE A N 1
ATOM 899 C CA . ILE A 1 110 ? -5.402 3.141 4.985 1.00 97.81 110 ILE A CA 1
ATOM 900 C C . ILE A 1 110 ? -6.360 3.791 5.995 1.00 97.81 110 ILE A C 1
ATOM 902 O O . ILE A 1 110 ? -7.562 3.558 5.898 1.00 97.81 110 ILE A O 1
ATOM 906 N N . CYS A 1 111 ? -5.881 4.660 6.896 1.00 97.00 111 CYS A N 1
ATOM 907 C CA . CYS A 1 111 ? -6.753 5.424 7.799 1.00 97.00 111 CYS A CA 1
ATOM 908 C C . CYS A 1 111 ? -7.771 6.266 7.018 1.00 97.00 111 CYS A C 1
ATOM 910 O O . CYS A 1 111 ? -8.949 6.287 7.356 1.00 97.00 111 CYS A O 1
ATOM 912 N N . THR A 1 112 ? -7.341 6.917 5.934 1.00 95.12 112 THR A N 1
ATOM 913 C CA . THR A 1 112 ? -8.237 7.714 5.079 1.00 95.12 112 THR A CA 1
ATOM 914 C C . THR A 1 112 ? -9.336 6.854 4.453 1.00 95.12 112 THR A C 1
ATOM 916 O O . THR A 1 112 ? -10.498 7.248 4.466 1.00 95.12 112 THR A O 1
ATOM 919 N N . VAL A 1 113 ? -8.996 5.666 3.937 1.00 95.88 113 VAL A N 1
ATOM 920 C CA . VAL A 1 113 ? -9.985 4.712 3.407 1.00 95.88 113 VAL A CA 1
ATOM 921 C C . VAL A 1 113 ? -10.972 4.302 4.497 1.00 95.88 113 VAL A C 1
ATOM 923 O O . VAL A 1 113 ? -12.171 4.306 4.241 1.00 95.88 113 VAL A O 1
ATOM 926 N N . LEU A 1 114 ? -10.483 3.984 5.700 1.00 96.00 114 LEU A N 1
ATOM 927 C CA . LEU A 1 114 ? -11.313 3.530 6.819 1.00 96.00 114 LEU A CA 1
ATOM 928 C C . LEU A 1 114 ? -12.264 4.613 7.346 1.00 96.00 114 LEU A C 1
ATOM 930 O O . LEU A 1 114 ? -13.394 4.304 7.707 1.00 96.00 114 LEU A O 1
ATOM 934 N N . ASN A 1 115 ? -11.831 5.873 7.366 1.00 92.62 115 ASN A N 1
ATOM 935 C CA . ASN A 1 115 ? -12.662 6.998 7.802 1.00 92.62 115 ASN A CA 1
ATOM 936 C C . ASN A 1 115 ? -13.721 7.413 6.769 1.00 92.62 115 ASN A C 1
ATOM 938 O O . ASN A 1 115 ? -14.706 8.051 7.132 1.00 92.62 115 ASN A O 1
ATOM 942 N N . ASN A 1 116 ? -13.525 7.058 5.498 1.00 81.69 116 ASN A N 1
ATOM 943 C CA . ASN A 1 116 ? -14.446 7.366 4.401 1.00 81.69 116 ASN A CA 1
ATOM 944 C C . ASN A 1 116 ? -15.413 6.204 4.087 1.00 81.69 116 ASN A C 1
ATOM 946 O O . ASN A 1 116 ? -15.952 6.146 2.978 1.00 81.69 116 ASN A O 1
ATOM 950 N N . MET A 1 117 ? -15.592 5.267 5.027 1.00 66.19 117 MET A N 1
ATOM 951 C CA . MET A 1 117 ? -16.547 4.152 4.927 1.00 66.19 117 MET A CA 1
ATOM 952 C C . MET A 1 117 ? -17.950 4.517 5.407 1.00 66.19 117 MET A C 1
ATOM 954 O O . MET A 1 117 ? -18.074 5.316 6.362 1.00 66.19 117 MET A O 1
#

Mean predicted aligned error: 2.63 Å

Secondary structure (DSSP, 8-state):
-BHHHHHHHHHHTTSS-HHHHHHHHHHHHHHHHTT---BHHHHHHHHHHHHHHHHHHHHT---PPPPHHHHHHHHTSTTHHHHHHHHHHHHHH-SS---HHHHHHHHHHHHHHHHT-